Protein AF-A0A543KND8-F1 (afdb_monomer_lite)

pLDDT: mean 88.75, std 13.89, range [44.72, 98.56]

Foldseek 3Di:
DDDDPDDPPPPPPDDDDPWDKDKAFDPPVRWDWDDDPRFIWIFTIKIWIQDPVRDIDIWTFTATPVDDDDDGDTDHDDPDPVVVVSNVVRVVVVVVCVVPDPDDD

Secondary structure (DSSP, 8-state):
-PPPP--------------EEEEEEPPGGG-EEEEETTEEEEEEEEEEEE-TTS-EEEEEEEEETT-S-----EEEPP--HHHHHHHHHHHHHHHHHHHT-----

Sequence (105 aa):
MDAVPDEPTGEAAEVVVSALAINVTVPEHLRWTDERRGVEFELSSLNVRLLPDGGLAAKAYGRPTAGGRGAYTSFRVPDRPELRALVEEGARRAGQLWSEHRGLP

Radius of gyration: 20.81 Å; chains: 1; bounding box: 66×31×54 Å

Structure (mmCIF, N/CA/C/O backbone):
data_AF-A0A543KND8-F1
#
_entry.id   AF-A0A543KND8-F1
#
loop_
_atom_site.group_PDB
_atom_site.id
_atom_site.type_symbol
_atom_site.label_atom_id
_atom_site.label_alt_id
_atom_site.label_comp_id
_atom_site.label_asym_id
_atom_site.label_entity_id
_atom_site.label_seq_id
_atom_site.pdbx_PDB_ins_code
_atom_site.Cartn_x
_atom_site.Cartn_y
_atom_site.Cartn_z
_atom_site.occupancy
_atom_site.B_iso_or_equiv
_atom_site.auth_seq_id
_atom_site.auth_comp_id
_atom_site.auth_asym_id
_atom_site.auth_atom_id
_atom_site.pdbx_PDB_model_num
ATOM 1 N N . MET A 1 1 ? 53.563 13.649 -31.194 1.00 44.72 1 MET A N 1
ATOM 2 C CA . MET A 1 1 ? 52.701 12.457 -31.330 1.00 44.72 1 MET A CA 1
ATOM 3 C C . MET A 1 1 ? 52.324 12.091 -29.913 1.00 44.72 1 MET A C 1
ATOM 5 O O . MET A 1 1 ? 52.968 11.243 -29.312 1.00 44.72 1 MET A O 1
ATOM 9 N N . ASP A 1 2 ? 51.397 12.857 -29.345 1.00 45.03 2 ASP A N 1
ATOM 10 C CA . ASP A 1 2 ? 50.986 12.694 -27.956 1.00 45.03 2 ASP A CA 1
ATOM 11 C C . ASP A 1 2 ? 49.872 11.658 -27.911 1.00 45.03 2 ASP A C 1
ATOM 13 O O . ASP A 1 2 ? 48.866 11.777 -28.614 1.00 45.03 2 ASP A O 1
ATOM 17 N N . ALA A 1 3 ? 50.115 10.593 -27.152 1.00 53.31 3 ALA A N 1
ATOM 18 C CA . ALA A 1 3 ? 49.139 9.552 -26.905 1.00 53.31 3 ALA A CA 1
ATOM 19 C C . ALA A 1 3 ? 47.956 10.166 -26.148 1.00 53.31 3 ALA A C 1
ATOM 21 O O . ALA A 1 3 ? 48.116 10.698 -25.049 1.00 53.31 3 ALA A O 1
ATOM 22 N N . VAL A 1 4 ? 46.777 10.104 -26.764 1.00 61.44 4 VAL A N 1
ATOM 23 C CA . VAL A 1 4 ? 45.502 10.363 -26.093 1.00 61.44 4 VAL A CA 1
ATOM 24 C C . VAL A 1 4 ? 45.383 9.339 -24.958 1.00 61.44 4 VAL A C 1
ATOM 26 O O . VAL A 1 4 ? 45.598 8.153 -25.222 1.00 61.44 4 VAL A O 1
ATOM 29 N N . PRO A 1 5 ? 45.114 9.750 -23.706 1.00 56.72 5 PRO A N 1
ATOM 30 C CA . PRO A 1 5 ? 44.903 8.789 -22.640 1.00 56.72 5 PRO A CA 1
ATOM 31 C C . PRO A 1 5 ? 43.631 8.000 -22.949 1.00 56.72 5 PRO A C 1
ATOM 33 O O . PRO A 1 5 ? 42.605 8.576 -23.305 1.00 56.72 5 PRO A O 1
ATOM 36 N N . ASP A 1 6 ? 43.750 6.683 -22.836 1.00 59.28 6 ASP A N 1
ATOM 37 C CA . ASP A 1 6 ? 42.658 5.724 -22.932 1.00 59.28 6 ASP A CA 1
ATOM 38 C C . ASP A 1 6 ? 41.573 6.141 -21.926 1.00 59.28 6 ASP A C 1
ATOM 40 O O . ASP A 1 6 ? 41.816 6.180 -20.714 1.00 59.28 6 ASP A O 1
ATOM 44 N N . GLU A 1 7 ? 40.415 6.575 -22.427 1.00 62.19 7 GLU A N 1
ATOM 45 C CA . GLU A 1 7 ? 39.293 6.934 -21.565 1.00 62.19 7 GLU A CA 1
ATOM 46 C C . GLU A 1 7 ? 38.870 5.689 -20.779 1.00 62.19 7 GLU A C 1
ATOM 48 O O . GLU A 1 7 ? 38.873 4.585 -21.335 1.00 62.19 7 GLU A O 1
ATOM 53 N N . PRO A 1 8 ? 38.506 5.815 -19.490 1.00 55.97 8 PRO A N 1
ATOM 54 C CA . PRO A 1 8 ? 38.068 4.666 -18.724 1.00 55.97 8 PRO A CA 1
ATOM 55 C C . PRO A 1 8 ? 36.794 4.121 -19.371 1.00 55.97 8 PRO A C 1
ATOM 57 O O . PRO A 1 8 ? 35.705 4.666 -19.191 1.00 55.97 8 PRO A O 1
ATOM 60 N N . THR A 1 9 ? 36.932 3.026 -20.120 1.00 59.12 9 THR A N 1
ATOM 61 C CA . THR A 1 9 ? 35.811 2.192 -20.552 1.00 59.12 9 THR A CA 1
ATOM 62 C C . THR A 1 9 ? 35.302 1.512 -19.289 1.00 59.12 9 THR A C 1
ATOM 64 O O . THR A 1 9 ? 35.690 0.396 -18.954 1.00 59.12 9 THR A O 1
ATOM 67 N N . GLY A 1 10 ? 34.520 2.255 -18.507 1.00 57.53 10 GLY A N 1
ATOM 68 C CA . GLY A 1 10 ? 33.834 1.741 -17.340 1.00 57.53 10 GLY A CA 1
ATOM 69 C C . GLY A 1 10 ? 32.861 0.683 -17.821 1.00 57.53 10 GLY A C 1
ATOM 70 O O . GLY A 1 10 ? 31.799 1.013 -18.344 1.00 57.53 10 GLY A O 1
ATOM 71 N N . GLU A 1 11 ? 33.249 -0.580 -17.692 1.00 61.75 11 GLU A N 1
ATOM 72 C CA . GLU A 1 11 ? 32.345 -1.710 -17.830 1.00 61.75 11 GLU A CA 1
ATOM 73 C C . GLU A 1 11 ? 31.146 -1.423 -16.921 1.00 61.75 11 GLU A C 1
ATOM 75 O O . GLU A 1 11 ? 31.296 -1.269 -15.705 1.00 61.75 11 GLU A O 1
ATOM 80 N N . ALA A 1 12 ? 29.980 -1.190 -17.530 1.00 65.56 12 ALA A N 1
ATOM 81 C CA . ALA A 1 12 ? 28.788 -0.801 -16.799 1.00 65.56 12 ALA A CA 1
ATOM 82 C C . ALA A 1 12 ? 28.473 -1.920 -15.808 1.00 65.56 12 ALA A C 1
ATOM 84 O O . ALA A 1 12 ? 28.099 -3.019 -16.216 1.00 65.56 12 ALA A O 1
ATOM 85 N N . ALA A 1 13 ? 28.688 -1.646 -14.519 1.00 79.38 13 ALA A N 1
ATOM 86 C CA . ALA A 1 13 ? 28.435 -2.610 -13.464 1.00 79.38 13 ALA A CA 1
ATOM 87 C C . ALA A 1 13 ? 27.022 -3.178 -13.629 1.00 79.38 13 ALA A C 1
ATOM 89 O O . ALA A 1 13 ? 26.065 -2.424 -13.834 1.00 79.38 13 ALA A O 1
ATOM 90 N N . GLU A 1 14 ? 26.904 -4.504 -13.561 1.00 85.88 14 GLU A N 1
ATOM 91 C CA . GLU A 1 14 ? 25.618 -5.180 -13.671 1.00 85.88 14 GLU A CA 1
ATOM 92 C C . GLU A 1 14 ? 24.639 -4.599 -12.642 1.00 85.88 14 GLU A C 1
ATOM 94 O O . GLU A 1 14 ? 24.895 -4.585 -11.433 1.00 85.8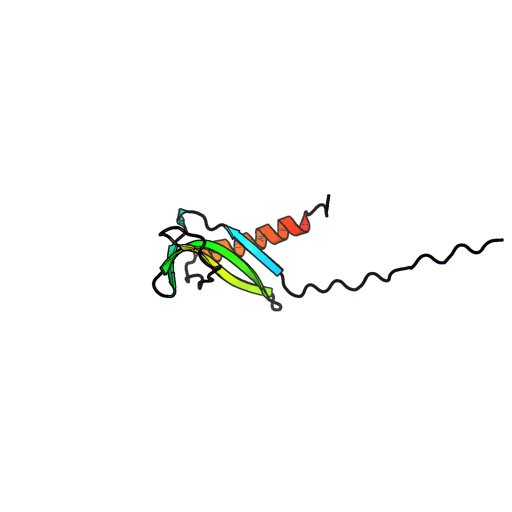8 14 GLU A O 1
ATOM 99 N N . VAL A 1 15 ? 23.507 -4.089 -13.126 1.00 85.75 15 VAL A N 1
ATOM 100 C CA . VAL A 1 15 ? 22.476 -3.517 -12.262 1.00 85.75 15 VAL A CA 1
ATOM 101 C C . VAL A 1 15 ? 21.628 -4.652 -11.698 1.00 85.75 15 VAL A C 1
ATOM 103 O O . VAL A 1 15 ? 20.754 -5.191 -12.374 1.00 85.75 15 VAL A O 1
ATOM 106 N N . VAL A 1 16 ? 21.860 -4.985 -10.430 1.00 85.06 16 VAL A N 1
ATOM 107 C CA . VAL A 1 16 ? 21.078 -5.993 -9.704 1.00 85.06 16 VAL A CA 1
ATOM 108 C C . VAL A 1 16 ? 19.942 -5.326 -8.930 1.00 85.06 16 VAL A C 1
ATOM 110 O O . VAL A 1 16 ? 20.171 -4.551 -7.999 1.00 85.06 16 VAL A O 1
ATOM 113 N N . VAL A 1 17 ? 18.697 -5.663 -9.271 1.00 84.31 17 VAL A N 1
ATOM 114 C CA . VAL A 1 17 ? 17.515 -5.196 -8.532 1.00 84.31 17 VAL A CA 1
ATOM 115 C C . VAL A 1 17 ? 17.220 -6.152 -7.377 1.00 84.31 17 VAL A C 1
ATOM 117 O O . VAL A 1 17 ? 16.691 -7.241 -7.573 1.00 84.31 17 VAL A O 1
ATOM 120 N N . SER A 1 18 ? 17.563 -5.745 -6.153 1.00 81.19 18 SER A N 1
ATOM 121 C CA . SER A 1 18 ? 17.420 -6.582 -4.951 1.00 81.19 18 SER A CA 1
ATOM 122 C C . SER A 1 18 ? 16.013 -6.581 -4.345 1.00 81.19 18 SER A C 1
ATOM 124 O O . SER A 1 18 ? 15.622 -7.542 -3.685 1.00 81.19 18 SER A O 1
ATOM 126 N N . ALA A 1 19 ? 15.247 -5.508 -4.550 1.00 81.69 19 ALA A N 1
ATOM 127 C CA . ALA A 1 19 ? 13.851 -5.402 -4.143 1.00 81.69 19 ALA A CA 1
ATOM 128 C C . ALA A 1 19 ? 13.149 -4.297 -4.940 1.00 81.69 19 ALA A C 1
ATOM 130 O O . ALA A 1 19 ? 13.731 -3.238 -5.175 1.00 81.69 19 ALA A O 1
ATOM 131 N N . LEU A 1 20 ? 11.873 -4.503 -5.277 1.00 92.31 20 LEU A N 1
ATOM 132 C CA . LEU A 1 20 ? 10.999 -3.430 -5.750 1.00 92.31 20 LEU A CA 1
ATOM 133 C C . LEU A 1 20 ? 9.900 -3.171 -4.730 1.00 92.31 20 LEU A C 1
ATOM 135 O O . LEU A 1 20 ? 9.251 -4.099 -4.242 1.00 92.31 20 LEU A O 1
ATOM 139 N N . ALA A 1 21 ? 9.678 -1.895 -4.432 1.00 96.12 21 ALA A N 1
ATOM 140 C CA . ALA A 1 21 ? 8.599 -1.460 -3.570 1.00 96.12 21 ALA A CA 1
ATOM 141 C C . ALA A 1 21 ? 7.958 -0.183 -4.107 1.00 96.12 21 ALA A C 1
ATOM 143 O O . ALA A 1 21 ? 8.647 0.715 -4.589 1.00 96.12 21 ALA A O 1
ATOM 144 N N . ILE A 1 22 ? 6.643 -0.090 -3.961 1.00 97.25 22 ILE A N 1
ATOM 145 C CA . ILE A 1 22 ? 5.854 1.094 -4.292 1.00 97.25 22 ILE A CA 1
ATOM 146 C C . ILE A 1 22 ? 5.005 1.505 -3.099 1.00 97.25 22 ILE A C 1
ATOM 148 O O . ILE A 1 22 ? 4.641 0.679 -2.261 1.00 97.25 22 ILE A O 1
ATOM 152 N N . ASN A 1 23 ? 4.662 2.788 -3.044 1.00 97.50 23 ASN A N 1
ATOM 153 C CA . ASN A 1 23 ? 3.670 3.293 -2.108 1.00 97.50 23 ASN A CA 1
ATOM 154 C C . ASN A 1 23 ? 2.371 3.572 -2.860 1.00 97.50 23 ASN A C 1
ATOM 156 O O . ASN A 1 23 ? 2.365 4.304 -3.847 1.00 97.50 23 ASN A O 1
ATOM 160 N N . VAL A 1 24 ? 1.280 2.992 -2.373 1.00 98.19 24 VAL A N 1
ATOM 161 C CA . VAL A 1 24 ? -0.067 3.149 -2.917 1.00 98.19 24 VAL A CA 1
ATOM 162 C C . VAL A 1 24 ? -0.908 3.893 -1.891 1.00 98.19 24 VAL A C 1
ATOM 164 O O . VAL A 1 24 ? -0.972 3.503 -0.725 1.00 98.19 24 VAL A O 1
ATOM 167 N N . THR A 1 25 ? -1.553 4.977 -2.304 1.00 97.94 25 THR A N 1
ATOM 168 C CA . THR A 1 25 ? -2.511 5.689 -1.453 1.00 97.94 25 THR A CA 1
ATOM 169 C C . THR A 1 25 ? -3.798 4.878 -1.336 1.00 97.94 25 THR A C 1
ATOM 171 O O . THR A 1 25 ? -4.339 4.427 -2.342 1.00 97.94 25 THR A O 1
ATOM 174 N N . VAL A 1 26 ? -4.308 4.719 -0.113 1.00 97.75 26 VAL A N 1
ATOM 175 C CA . VAL A 1 26 ? -5.601 4.072 0.134 1.00 97.75 26 VAL A CA 1
ATOM 176 C C . VAL A 1 26 ? -6.720 5.103 -0.072 1.00 97.75 26 VAL A C 1
ATOM 178 O O . VAL A 1 26 ? -6.726 6.134 0.621 1.00 97.75 26 VAL A O 1
ATOM 181 N N . PRO A 1 27 ? -7.664 4.859 -1.004 1.00 97.88 27 PRO A N 1
ATOM 182 C CA . PRO A 1 27 ? -8.848 5.697 -1.175 1.00 97.88 27 PRO A CA 1
ATOM 183 C C . PRO A 1 27 ? -9.621 5.838 0.135 1.00 97.88 27 PRO A C 1
ATOM 185 O O . PRO A 1 27 ? -9.703 4.884 0.901 1.00 97.88 27 PRO A O 1
ATOM 188 N N . GLU A 1 28 ? -10.208 7.009 0.383 1.00 97.25 28 GLU A N 1
ATOM 189 C CA . GLU A 1 28 ? -10.859 7.343 1.660 1.00 97.25 28 GLU A CA 1
ATOM 190 C C . GLU A 1 28 ? -11.875 6.289 2.125 1.00 97.25 28 GLU A C 1
ATOM 192 O O . GLU A 1 28 ? -11.791 5.816 3.252 1.00 97.25 28 GLU A O 1
ATOM 197 N N . HIS A 1 29 ? -12.746 5.824 1.225 1.00 97.69 29 HIS A N 1
ATOM 198 C CA . HIS A 1 29 ? -13.766 4.809 1.519 1.00 97.69 29 HIS A CA 1
ATOM 199 C C . HIS A 1 29 ? -13.212 3.402 1.821 1.00 97.69 29 HIS A C 1
ATOM 201 O O . HIS A 1 29 ? -13.965 2.536 2.258 1.00 97.69 29 HIS A O 1
ATOM 207 N N . LEU A 1 30 ? -11.919 3.155 1.577 1.00 98.25 30 LEU A N 1
ATOM 208 C CA . LEU A 1 30 ? -11.238 1.893 1.895 1.00 98.25 30 LEU A CA 1
ATOM 209 C C . LEU A 1 30 ? -10.315 2.003 3.110 1.00 98.25 30 LEU A C 1
ATOM 211 O O . LEU A 1 30 ? -9.731 0.994 3.514 1.00 98.25 30 LEU A O 1
ATOM 215 N N . ARG A 1 31 ? -10.149 3.199 3.686 1.00 97.62 31 ARG A N 1
ATOM 216 C CA . ARG A 1 31 ? -9.343 3.386 4.895 1.00 97.62 31 ARG A CA 1
ATOM 217 C C . ARG A 1 31 ? -9.993 2.680 6.077 1.00 97.62 31 ARG A C 1
ATOM 219 O O . ARG A 1 31 ? -11.192 2.410 6.104 1.00 97.62 31 ARG A O 1
ATOM 226 N N . TRP A 1 32 ? -9.176 2.347 7.062 1.00 98.00 32 TRP A N 1
ATOM 227 C CA . TRP A 1 32 ? -9.634 1.740 8.304 1.00 98.00 32 TRP A CA 1
ATOM 228 C C . TRP A 1 32 ? -8.775 2.227 9.460 1.00 98.00 32 TRP A C 1
ATOM 230 O O . TRP A 1 32 ? -7.695 2.782 9.237 1.00 98.00 32 TRP A O 1
ATOM 240 N N . THR A 1 33 ? -9.250 2.005 10.682 1.00 96.75 33 THR A N 1
ATOM 241 C CA . THR A 1 33 ? -8.452 2.211 11.885 1.00 96.75 33 THR A CA 1
ATOM 242 C C . THR A 1 33 ? -7.938 0.890 12.441 1.00 96.75 33 THR A C 1
ATOM 244 O O . THR A 1 33 ? -8.567 -0.159 12.290 1.00 96.75 33 THR A O 1
ATOM 247 N N . ASP A 1 34 ? -6.756 0.931 13.044 1.00 95.94 34 ASP A N 1
ATOM 248 C CA . ASP A 1 34 ? -6.167 -0.178 13.794 1.00 95.94 34 ASP A CA 1
ATOM 249 C C . ASP A 1 34 ? -5.377 0.395 14.978 1.00 95.94 34 ASP A C 1
ATOM 251 O O . ASP A 1 34 ? -5.028 1.581 14.997 1.00 95.94 34 ASP A O 1
ATOM 255 N N . GLU A 1 35 ? -5.089 -0.437 15.971 1.00 94.62 35 GLU A N 1
ATOM 256 C CA . GLU A 1 35 ? -4.439 -0.019 17.205 1.00 94.62 35 GLU A CA 1
ATOM 257 C C . GLU A 1 35 ? -3.045 -0.635 17.346 1.00 94.62 35 GLU A C 1
ATOM 259 O O . GLU A 1 35 ? -2.798 -1.817 17.085 1.00 94.62 35 GLU A O 1
ATOM 264 N N . ARG A 1 36 ? -2.090 0.169 17.817 1.00 91.62 36 ARG A N 1
ATOM 265 C CA . ARG A 1 36 ? -0.775 -0.321 18.220 1.00 91.62 36 ARG A CA 1
ATOM 266 C C . ARG A 1 36 ? -0.336 0.352 19.506 1.00 91.62 36 ARG A C 1
ATOM 268 O O . ARG A 1 36 ? -0.160 1.563 19.542 1.00 91.62 36 ARG A O 1
ATOM 275 N N . ARG A 1 37 ? -0.065 -0.459 20.538 1.00 90.56 37 ARG A N 1
ATOM 276 C CA . ARG A 1 37 ? 0.416 0.016 21.849 1.00 90.56 37 ARG A CA 1
ATOM 277 C C . ARG A 1 37 ? -0.508 1.095 22.453 1.00 90.56 37 ARG A C 1
ATOM 279 O O . ARG A 1 37 ? -0.004 2.084 22.975 1.00 90.56 37 ARG A O 1
ATOM 286 N N . GLY A 1 38 ? -1.831 0.920 22.359 1.00 91.88 38 GLY A N 1
ATOM 287 C CA . GLY A 1 38 ? -2.810 1.862 22.916 1.00 91.88 38 GLY A CA 1
ATOM 288 C C . GLY A 1 38 ? -3.027 3.138 22.099 1.00 91.88 38 GLY A C 1
ATOM 289 O O . GLY A 1 38 ? -3.647 4.072 22.596 1.00 91.88 38 GLY A O 1
ATOM 290 N N . VAL A 1 39 ? -2.496 3.217 20.876 1.00 92.38 39 VAL A N 1
ATOM 291 C CA . VAL A 1 39 ? -2.696 4.355 19.970 1.00 92.38 39 VAL A CA 1
ATOM 292 C C . VAL A 1 39 ? -3.462 3.876 18.745 1.00 92.38 39 VAL A C 1
ATOM 294 O O . VAL A 1 39 ? -3.040 2.917 18.097 1.00 92.38 39 VAL A O 1
ATOM 297 N N . GLU A 1 40 ? -4.566 4.550 18.429 1.00 94.94 40 GLU A N 1
ATOM 298 C CA . GLU A 1 40 ? -5.347 4.325 17.213 1.00 94.94 40 GLU A CA 1
ATOM 299 C C . GLU A 1 40 ? -4.728 5.082 16.031 1.00 94.94 40 GLU A C 1
ATOM 301 O O . GLU A 1 40 ? -4.312 6.238 16.151 1.00 94.94 40 GLU A O 1
ATOM 306 N N . PHE A 1 41 ? -4.672 4.426 14.875 1.00 95.19 41 PHE A N 1
ATOM 307 C CA . PHE A 1 41 ? -4.144 4.978 13.635 1.00 95.19 41 PHE A CA 1
ATOM 308 C C . PHE A 1 41 ? -5.175 4.850 12.521 1.00 95.19 41 PHE A C 1
ATOM 310 O O . PHE A 1 41 ? -5.772 3.792 12.387 1.00 95.19 41 PHE A O 1
ATOM 317 N N . GLU A 1 42 ? -5.314 5.868 11.669 1.00 95.06 42 GLU A N 1
ATOM 318 C CA . GLU A 1 42 ? -6.011 5.744 10.382 1.00 95.06 42 GLU A CA 1
ATOM 319 C C . GLU A 1 42 ? -5.015 5.326 9.293 1.00 95.06 42 GLU A C 1
ATOM 321 O O . GLU A 1 42 ? -4.074 6.063 8.968 1.00 95.06 42 GLU A O 1
ATOM 326 N N . LEU A 1 43 ? -5.228 4.146 8.710 1.00 96.38 43 LEU A N 1
ATOM 327 C CA . LEU A 1 43 ? -4.392 3.560 7.670 1.00 96.38 43 LEU A CA 1
ATOM 328 C C . LEU A 1 43 ? -4.778 4.147 6.313 1.00 96.38 43 LEU A C 1
ATOM 330 O O . LEU A 1 43 ? -5.892 3.969 5.828 1.00 96.38 43 LEU A O 1
ATOM 334 N N . SER A 1 44 ? -3.830 4.839 5.689 1.00 96.06 44 SER A N 1
ATOM 335 C CA . SER A 1 44 ? -4.063 5.663 4.492 1.00 96.06 44 SER A CA 1
ATOM 336 C C . SER A 1 44 ? -3.083 5.381 3.354 1.00 96.06 44 SER A C 1
ATOM 338 O O . SER A 1 44 ? -3.220 5.935 2.262 1.00 96.06 44 SER A O 1
ATOM 340 N N . SER A 1 45 ? -2.101 4.507 3.569 1.00 96.94 45 SER A N 1
ATOM 341 C CA . SER A 1 45 ? -1.154 4.094 2.532 1.00 96.94 45 SER A CA 1
ATOM 342 C C . SER A 1 45 ? -0.753 2.632 2.684 1.00 96.94 45 SER A C 1
ATOM 344 O O . SER A 1 45 ? -0.743 2.090 3.790 1.00 96.94 45 SER A O 1
ATOM 346 N N . LEU A 1 46 ? -0.407 2.003 1.565 1.00 98.00 46 LEU A N 1
ATOM 347 C CA . LEU A 1 46 ? 0.153 0.662 1.488 1.00 98.00 46 LEU A CA 1
ATOM 348 C C . LEU A 1 46 ? 1.566 0.749 0.915 1.00 98.00 46 LEU A C 1
ATOM 350 O O . LEU A 1 46 ? 1.772 1.381 -0.117 1.00 98.00 46 LEU A O 1
ATOM 354 N N . ASN A 1 47 ? 2.523 0.072 1.538 1.00 97.69 47 ASN A N 1
ATOM 355 C CA . ASN A 1 47 ? 3.767 -0.296 0.874 1.00 97.69 47 ASN A CA 1
ATOM 356 C C . ASN A 1 47 ? 3.564 -1.673 0.246 1.00 97.69 47 ASN A C 1
ATOM 358 O O . ASN A 1 47 ? 3.279 -2.628 0.972 1.00 97.69 47 ASN A O 1
ATOM 362 N N . VAL A 1 48 ? 3.696 -1.765 -1.073 1.00 98.19 48 VAL A N 1
ATOM 363 C CA . VAL A 1 48 ? 3.574 -3.010 -1.840 1.00 98.19 48 VAL A CA 1
ATOM 364 C C . VAL A 1 48 ? 4.952 -3.391 -2.351 1.00 98.19 48 VAL A C 1
ATOM 366 O O . VAL A 1 48 ? 5.649 -2.552 -2.914 1.00 98.19 48 VAL A O 1
ATOM 369 N N . ARG A 1 49 ? 5.349 -4.645 -2.147 1.00 97.31 49 ARG A N 1
ATOM 370 C CA . ARG A 1 49 ? 6.650 -5.189 -2.537 1.00 97.31 49 ARG A CA 1
ATOM 371 C C . ARG A 1 49 ? 6.473 -6.323 -3.526 1.00 97.31 49 ARG A C 1
ATOM 373 O O . ARG A 1 49 ? 5.655 -7.204 -3.272 1.00 97.31 49 ARG A O 1
ATOM 380 N N . LEU A 1 50 ? 7.276 -6.312 -4.587 1.00 95.81 50 LEU A N 1
ATOM 381 C CA . LEU A 1 50 ? 7.468 -7.478 -5.442 1.00 95.81 50 LEU A CA 1
ATOM 382 C C . LEU A 1 50 ? 8.536 -8.370 -4.809 1.00 95.81 50 LEU A C 1
ATOM 384 O O . LEU A 1 50 ? 9.638 -7.908 -4.501 1.00 95.81 50 LEU A O 1
ATOM 388 N N . LEU A 1 51 ? 8.180 -9.625 -4.572 1.00 92.94 51 LEU A N 1
ATOM 389 C CA . LEU A 1 51 ? 9.062 -10.641 -4.017 1.00 92.94 51 LEU A CA 1
ATOM 390 C C . LEU A 1 51 ? 9.843 -11.355 -5.138 1.00 92.94 51 LEU A C 1
ATOM 392 O O . LEU A 1 51 ? 9.419 -11.320 -6.294 1.00 92.94 51 LEU A O 1
ATOM 396 N N . PRO A 1 52 ? 10.964 -12.032 -4.818 1.00 89.81 52 PRO A N 1
ATOM 397 C CA . PRO A 1 52 ? 11.775 -12.734 -5.817 1.00 89.81 52 PRO A CA 1
ATOM 398 C C . PRO A 1 52 ? 11.043 -13.844 -6.586 1.00 89.81 52 PRO A C 1
ATOM 400 O O . PRO A 1 52 ? 11.435 -14.176 -7.698 1.00 89.81 52 PRO A O 1
ATOM 403 N N . ASP A 1 53 ? 9.984 -14.415 -6.010 1.00 89.75 53 ASP A N 1
ATOM 404 C CA . ASP A 1 53 ? 9.139 -15.443 -6.632 1.00 89.75 53 ASP A CA 1
ATOM 405 C C . ASP A 1 53 ? 8.028 -14.862 -7.530 1.00 89.75 53 ASP A C 1
ATOM 407 O O . ASP A 1 53 ? 7.208 -15.604 -8.068 1.00 89.75 53 ASP A O 1
ATOM 411 N N . GLY A 1 54 ? 7.984 -13.536 -7.692 1.00 90.44 54 GLY A N 1
ATOM 412 C CA . GLY A 1 54 ? 6.951 -12.828 -8.446 1.00 90.44 54 GLY A CA 1
ATOM 413 C C . GLY A 1 54 ? 5.676 -12.537 -7.648 1.00 90.44 54 GLY A C 1
ATOM 414 O O . GLY A 1 54 ? 4.766 -11.893 -8.173 1.00 90.44 54 GLY A O 1
ATOM 415 N N . GLY A 1 55 ? 5.592 -12.967 -6.387 1.00 95.00 55 GLY A N 1
ATOM 416 C CA . GLY A 1 55 ? 4.478 -12.659 -5.496 1.00 95.00 55 GLY A CA 1
ATOM 417 C C . GLY A 1 55 ? 4.494 -11.214 -4.990 1.00 95.00 55 GLY A C 1
ATOM 418 O O . GLY A 1 55 ? 5.512 -10.521 -5.029 1.00 95.00 55 GLY A O 1
ATOM 419 N N . LEU A 1 56 ? 3.357 -10.755 -4.459 1.00 96.88 56 LEU A N 1
ATOM 420 C CA . LEU A 1 56 ? 3.236 -9.440 -3.825 1.00 96.88 56 LEU A CA 1
ATOM 421 C C . LEU A 1 56 ? 3.074 -9.568 -2.309 1.00 96.88 56 LEU A C 1
ATOM 423 O O . LEU A 1 56 ? 2.278 -10.365 -1.815 1.00 96.88 56 LEU A O 1
ATOM 427 N N . ALA A 1 57 ? 3.778 -8.717 -1.565 1.00 96.88 57 ALA A N 1
ATOM 428 C CA . ALA A 1 57 ? 3.572 -8.520 -0.134 1.00 96.88 57 ALA A CA 1
ATOM 429 C C . ALA A 1 57 ? 3.183 -7.069 0.153 1.00 96.88 57 ALA A C 1
ATOM 431 O O . ALA A 1 57 ? 3.729 -6.149 -0.451 1.00 96.88 57 ALA A O 1
ATOM 432 N N . ALA A 1 58 ? 2.279 -6.850 1.111 1.00 97.94 58 ALA A N 1
ATOM 433 C CA . ALA A 1 58 ? 1.824 -5.508 1.459 1.00 97.94 58 ALA A CA 1
ATOM 434 C C . ALA A 1 58 ? 1.825 -5.243 2.970 1.00 97.94 58 ALA A C 1
ATOM 436 O O . ALA A 1 58 ? 1.538 -6.121 3.792 1.00 97.94 58 ALA A O 1
ATOM 437 N N . LYS A 1 59 ? 2.130 -3.997 3.337 1.00 97.94 59 LYS A N 1
ATOM 438 C CA . LYS A 1 59 ? 1.990 -3.452 4.693 1.00 97.94 59 LYS A CA 1
ATOM 439 C C . LYS A 1 59 ? 1.238 -2.137 4.639 1.00 97.94 59 LYS A C 1
ATOM 441 O O . LYS A 1 59 ? 1.488 -1.328 3.752 1.00 97.94 59 LYS A O 1
ATOM 446 N N . ALA A 1 60 ? 0.350 -1.925 5.600 1.00 97.56 60 ALA A N 1
ATOM 447 C CA . ALA A 1 60 ? -0.391 -0.681 5.723 1.00 97.56 60 ALA A CA 1
ATOM 448 C C . ALA A 1 60 ? 0.320 0.285 6.666 1.00 97.56 60 ALA A C 1
ATOM 450 O O . ALA A 1 60 ? 0.964 -0.140 7.624 1.00 97.56 60 ALA A O 1
ATOM 451 N N . TYR A 1 61 ? 0.172 1.577 6.411 1.00 95.00 61 TYR A N 1
ATOM 452 C CA . TYR A 1 61 ? 0.717 2.643 7.236 1.00 95.00 61 TYR A CA 1
ATOM 453 C C . TYR A 1 61 ? -0.337 3.713 7.449 1.00 95.00 61 TYR A C 1
ATOM 455 O O . TYR A 1 61 ? -1.101 4.058 6.539 1.00 95.00 61 TYR A O 1
ATOM 463 N N . GLY A 1 62 ? -0.346 4.246 8.662 1.00 91.31 62 GLY A N 1
ATOM 464 C CA . GLY A 1 62 ? -1.311 5.241 9.083 1.00 91.31 62 GLY A CA 1
ATOM 465 C C . GLY A 1 62 ? -0.722 6.312 9.972 1.00 91.31 62 GLY A C 1
ATOM 466 O O . GLY A 1 62 ? 0.446 6.263 10.365 1.00 91.31 62 GLY A O 1
ATOM 467 N N . ARG A 1 63 ? -1.558 7.296 10.283 1.00 90.12 63 ARG A N 1
ATOM 468 C CA . ARG A 1 63 ? -1.248 8.379 11.220 1.00 90.12 63 ARG A CA 1
ATOM 469 C C . ARG A 1 63 ? -2.129 8.242 12.460 1.00 90.12 63 ARG A C 1
ATOM 471 O O . ARG A 1 63 ? -3.262 7.792 12.307 1.00 90.12 63 ARG A O 1
ATOM 478 N N . PRO A 1 64 ? -1.644 8.631 13.652 1.00 92.06 64 PRO A N 1
ATOM 479 C CA . PRO A 1 64 ? -2.474 8.634 14.850 1.00 92.06 64 PRO A CA 1
ATOM 480 C C . PRO A 1 64 ? -3.738 9.471 14.640 1.00 92.06 64 PRO A C 1
ATOM 482 O O . PRO A 1 64 ? -3.642 10.606 14.163 1.00 92.06 64 PRO A O 1
ATOM 485 N N . THR A 1 65 ? -4.902 8.941 15.011 1.00 91.88 65 THR A N 1
ATOM 486 C CA . THR A 1 65 ? -6.187 9.650 14.861 1.00 91.88 65 THR A CA 1
ATOM 487 C C . THR A 1 65 ? -6.282 10.859 15.791 1.00 91.88 65 THR A C 1
ATOM 489 O O . THR A 1 65 ? -6.813 11.896 15.405 1.00 91.88 65 THR A O 1
ATOM 492 N N . ALA A 1 66 ? -5.648 10.790 16.966 1.00 88.88 66 ALA A N 1
ATOM 493 C CA . ALA A 1 66 ? -5.521 11.907 17.907 1.00 88.88 66 ALA A CA 1
ATOM 494 C C . ALA A 1 66 ? -4.559 13.025 17.439 1.00 88.88 66 ALA A C 1
ATOM 496 O O . ALA A 1 66 ? -4.324 13.994 18.163 1.00 88.88 66 ALA A O 1
ATOM 497 N N . GLY A 1 67 ? -3.980 12.903 16.240 1.00 79.88 67 GLY A N 1
ATOM 498 C CA . GLY A 1 67 ? -2.959 13.812 15.735 1.00 79.88 67 GLY A CA 1
ATOM 499 C C . GLY A 1 67 ? -1.562 13.532 16.300 1.00 79.88 67 GLY A C 1
ATOM 500 O O . GLY A 1 67 ? -1.352 12.695 17.174 1.00 79.88 67 GLY A O 1
ATOM 501 N N . GLY A 1 68 ? -0.567 14.230 15.748 1.00 72.88 68 GLY A N 1
ATOM 502 C CA . GLY A 1 68 ? 0.845 14.090 16.117 1.00 72.88 68 GLY A CA 1
ATOM 503 C C . GLY A 1 68 ? 1.719 13.463 15.026 1.00 72.88 68 GLY A C 1
ATOM 504 O O . GLY A 1 68 ? 1.245 12.889 14.044 1.00 72.88 68 GLY A O 1
ATOM 505 N N . ARG A 1 69 ? 3.041 13.588 15.191 1.00 64.31 69 ARG A N 1
ATOM 506 C CA . ARG A 1 69 ? 4.036 12.925 14.332 1.00 64.31 69 ARG A CA 1
ATOM 507 C C . ARG A 1 69 ? 4.221 11.490 14.825 1.00 64.31 69 ARG A C 1
ATOM 509 O O . ARG A 1 69 ? 5.187 11.190 15.518 1.00 64.31 69 ARG A O 1
ATOM 516 N N . GLY A 1 70 ? 3.250 10.626 14.540 1.00 62.38 70 GLY A N 1
ATOM 517 C CA . GLY A 1 70 ? 3.367 9.204 14.857 1.00 62.38 70 GLY A CA 1
ATOM 518 C C . GLY A 1 70 ? 4.591 8.593 14.176 1.00 62.38 70 GLY A C 1
ATOM 519 O O . GLY A 1 70 ? 4.887 8.912 13.023 1.00 62.38 70 GLY A O 1
ATOM 520 N N . ALA A 1 71 ? 5.300 7.715 14.886 1.00 61.00 71 ALA A N 1
ATOM 521 C CA . ALA A 1 71 ? 6.344 6.899 14.279 1.00 61.00 71 ALA A CA 1
ATOM 522 C C . ALA A 1 71 ? 5.759 6.097 13.106 1.00 61.00 71 ALA A C 1
ATOM 524 O O . ALA A 1 71 ? 4.602 5.673 13.165 1.00 61.00 71 ALA A O 1
ATOM 525 N N . TYR A 1 72 ? 6.565 5.876 12.064 1.00 67.88 72 TYR A N 1
ATOM 526 C CA . TYR A 1 72 ? 6.191 5.077 10.898 1.00 67.88 72 TYR A CA 1
ATOM 527 C C . TYR A 1 72 ? 5.853 3.646 11.342 1.00 67.88 72 TYR A C 1
ATOM 529 O O . TYR A 1 72 ? 6.731 2.801 11.514 1.00 67.88 72 TYR A O 1
ATOM 537 N N . THR A 1 73 ? 4.571 3.399 11.607 1.00 87.75 73 THR A N 1
ATOM 538 C CA . THR A 1 73 ? 4.081 2.148 12.185 1.00 87.75 73 THR A CA 1
ATOM 539 C C . THR A 1 73 ? 3.391 1.360 11.092 1.00 87.75 73 THR A C 1
ATOM 541 O O . THR A 1 73 ? 2.449 1.844 10.466 1.00 87.75 73 THR A O 1
ATOM 544 N N . SER A 1 74 ? 3.896 0.154 10.845 1.00 92.50 74 SER A N 1
ATOM 545 C CA . SER A 1 74 ? 3.334 -0.754 9.853 1.00 92.50 74 SER A CA 1
ATOM 546 C C . SER A 1 74 ? 2.288 -1.673 10.476 1.00 92.50 74 SER A C 1
ATOM 548 O O . SER A 1 74 ? 2.526 -2.254 11.539 1.00 92.50 74 SER A O 1
ATOM 550 N N . PHE A 1 75 ? 1.215 -1.915 9.743 1.00 96.38 75 PHE A N 1
ATOM 551 C CA . PHE A 1 75 ? 0.107 -2.781 10.113 1.00 96.38 75 PHE A CA 1
ATOM 552 C C . PHE A 1 75 ? -0.069 -3.887 9.074 1.00 96.38 75 PHE A C 1
ATOM 554 O O . PHE A 1 75 ? 0.418 -3.802 7.938 1.00 96.38 75 PHE A O 1
ATOM 561 N N . ARG A 1 76 ? -0.738 -4.970 9.476 1.00 97.19 76 ARG A N 1
ATOM 562 C CA . ARG A 1 76 ? -1.162 -6.007 8.533 1.00 97.19 76 ARG A CA 1
ATOM 563 C C . ARG A 1 76 ? -2.277 -5.431 7.659 1.00 97.19 76 ARG A C 1
ATOM 565 O O . ARG A 1 76 ? -3.149 -4.732 8.158 1.00 97.19 76 ARG A O 1
ATOM 572 N N . VAL A 1 77 ? -2.249 -5.741 6.367 1.00 98.06 77 VAL A N 1
ATOM 573 C CA . VAL A 1 77 ? -3.389 -5.454 5.489 1.00 98.06 77 VAL A CA 1
ATOM 574 C C . VAL A 1 77 ? -4.481 -6.490 5.792 1.00 98.06 77 VAL A C 1
ATOM 576 O O . VAL A 1 77 ? -4.175 -7.687 5.751 1.00 98.06 77 VAL A O 1
ATOM 579 N N . PRO A 1 78 ? -5.706 -6.078 6.163 1.00 97.56 78 PRO A N 1
ATOM 580 C CA . PRO A 1 78 ? -6.782 -7.019 6.439 1.00 97.56 78 PRO A CA 1
ATOM 581 C C . PRO A 1 78 ? -7.187 -7.753 5.158 1.00 97.56 78 PRO A C 1
ATOM 583 O O . PRO A 1 78 ? -7.050 -7.223 4.056 1.00 97.56 78 PRO A O 1
ATOM 586 N N . ASP A 1 79 ? -7.690 -8.976 5.316 1.00 96.88 79 ASP A N 1
ATOM 587 C CA . ASP A 1 79 ? -8.129 -9.808 4.196 1.00 96.88 79 ASP A CA 1
ATOM 588 C C . ASP A 1 79 ? -9.484 -9.314 3.669 1.00 96.88 79 ASP A C 1
ATOM 590 O O . ASP A 1 79 ? -10.549 -9.789 4.061 1.00 96.88 79 ASP A O 1
ATOM 594 N N . ARG A 1 80 ? -9.430 -8.256 2.856 1.00 97.94 80 ARG A N 1
ATOM 595 C CA . ARG A 1 80 ? -10.575 -7.637 2.187 1.00 97.94 80 ARG A CA 1
ATOM 596 C C . ARG A 1 80 ? -10.348 -7.685 0.677 1.00 97.94 80 ARG A C 1
ATOM 598 O O . ARG A 1 80 ? -9.289 -7.225 0.229 1.00 97.94 80 ARG A O 1
ATOM 605 N N . PRO A 1 81 ? -11.305 -8.196 -0.119 1.00 98.38 81 PRO A N 1
ATOM 606 C CA . PRO A 1 81 ? -11.160 -8.282 -1.570 1.00 98.38 81 PRO A CA 1
ATOM 607 C C . PRO A 1 81 ? -10.769 -6.954 -2.231 1.00 98.38 81 PRO A C 1
ATOM 609 O O . PRO A 1 81 ? -9.935 -6.945 -3.133 1.00 98.38 81 PRO A O 1
ATOM 612 N N . GLU A 1 82 ? -11.307 -5.838 -1.745 1.00 98.44 82 GLU A N 1
ATOM 613 C CA . GLU A 1 82 ? -11.084 -4.487 -2.263 1.00 98.44 82 GLU A CA 1
ATOM 614 C C . GLU A 1 82 ? -9.643 -4.014 -2.035 1.00 98.44 82 GLU A C 1
ATOM 616 O O . GLU A 1 82 ? -9.039 -3.399 -2.912 1.00 98.44 82 GLU A O 1
ATOM 621 N N . LEU A 1 83 ? -9.053 -4.335 -0.879 1.00 98.50 83 LEU A N 1
ATOM 622 C CA . LEU A 1 83 ? -7.661 -3.986 -0.584 1.00 98.50 83 LEU A CA 1
ATOM 623 C C . LEU A 1 83 ? -6.683 -4.865 -1.358 1.00 98.50 83 LEU A C 1
ATOM 625 O O . LEU A 1 83 ? -5.651 -4.374 -1.810 1.00 98.50 83 LEU A O 1
ATOM 629 N N . ARG A 1 84 ? -7.010 -6.146 -1.556 1.00 98.38 84 ARG A N 1
ATOM 630 C CA . ARG A 1 84 ? -6.234 -7.020 -2.443 1.00 98.38 84 ARG A CA 1
ATOM 631 C C . ARG A 1 84 ? -6.245 -6.486 -3.877 1.00 98.38 84 ARG A C 1
ATOM 633 O O . ARG A 1 84 ? -5.180 -6.344 -4.469 1.00 98.38 84 ARG A O 1
ATOM 640 N N . ALA A 1 85 ? -7.417 -6.111 -4.392 1.00 98.56 85 ALA A N 1
ATOM 641 C CA . ALA A 1 85 ? -7.540 -5.504 -5.715 1.00 98.56 85 ALA A CA 1
ATOM 642 C C . ALA A 1 85 ? -6.725 -4.204 -5.829 1.00 98.56 85 ALA A C 1
ATOM 644 O O . ALA A 1 85 ? -6.037 -3.995 -6.826 1.00 98.56 85 ALA A O 1
ATOM 645 N N . LEU A 1 86 ? -6.729 -3.363 -4.787 1.00 98.56 86 LEU A N 1
ATOM 646 C CA . LEU A 1 86 ? -5.916 -2.145 -4.737 1.00 98.56 86 LEU A CA 1
ATOM 647 C C . LEU A 1 86 ? -4.406 -2.438 -4.804 1.00 98.56 86 LEU A C 1
ATOM 649 O O . LEU A 1 86 ? -3.674 -1.719 -5.483 1.00 98.56 86 LEU A O 1
ATOM 653 N N . VAL A 1 87 ? -3.932 -3.483 -4.119 1.00 98.44 87 VAL A N 1
ATOM 654 C CA . VAL A 1 87 ? -2.524 -3.917 -4.162 1.00 98.44 87 VAL A CA 1
ATOM 655 C C . VAL A 1 87 ? -2.133 -4.376 -5.568 1.00 98.44 87 VAL A C 1
ATOM 657 O O . VAL A 1 87 ? -1.103 -3.943 -6.088 1.00 98.44 87 VAL A O 1
ATOM 660 N N . GLU A 1 88 ? -2.955 -5.220 -6.190 1.00 98.31 88 GLU A N 1
ATOM 661 C CA . GLU A 1 88 ? -2.707 -5.752 -7.535 1.00 98.31 88 GLU A CA 1
ATOM 662 C C . GLU A 1 88 ? -2.732 -4.651 -8.605 1.00 98.31 88 GLU A C 1
ATOM 664 O O . GLU A 1 88 ? -1.829 -4.577 -9.441 1.00 98.31 88 GLU A O 1
ATOM 669 N N . GLU A 1 89 ? -3.728 -3.763 -8.568 1.00 98.38 89 GLU A N 1
ATOM 670 C CA . GLU A 1 89 ? -3.825 -2.632 -9.497 1.00 98.38 89 GLU A CA 1
ATOM 671 C C . GLU A 1 89 ? -2.683 -1.635 -9.295 1.00 98.38 89 GLU A C 1
ATOM 673 O O . GLU A 1 89 ? -2.087 -1.174 -10.267 1.00 98.38 89 GLU A O 1
ATOM 678 N N . GLY A 1 90 ? -2.302 -1.357 -8.045 1.00 98.19 90 GLY A N 1
ATOM 679 C CA . GLY A 1 90 ? -1.147 -0.517 -7.740 1.00 98.19 90 GLY A CA 1
ATOM 680 C C . GLY A 1 90 ? 0.144 -1.059 -8.357 1.00 98.19 90 GLY A C 1
ATOM 681 O O . GLY A 1 90 ? 0.889 -0.305 -8.985 1.00 98.19 90 GLY A O 1
ATOM 682 N N . ALA A 1 91 ? 0.389 -2.368 -8.238 1.00 97.75 91 ALA A N 1
ATOM 683 C CA . ALA A 1 91 ? 1.550 -3.019 -8.842 1.00 97.75 91 ALA A CA 1
ATOM 684 C C . ALA A 1 91 ? 1.518 -2.957 -10.379 1.00 97.75 91 ALA A C 1
ATOM 686 O O . ALA A 1 91 ? 2.520 -2.600 -11.001 1.00 97.75 91 ALA A O 1
ATOM 687 N N . ARG A 1 92 ? 0.359 -3.230 -10.996 1.00 97.81 92 ARG A N 1
ATOM 688 C CA . ARG A 1 92 ? 0.168 -3.129 -12.452 1.00 97.81 92 ARG A CA 1
ATOM 689 C C . ARG A 1 92 ? 0.440 -1.714 -12.955 1.00 97.81 92 ARG A C 1
ATOM 691 O O . ARG A 1 92 ? 1.189 -1.534 -13.917 1.00 97.81 92 ARG A O 1
ATOM 698 N N . ARG A 1 93 ? -0.121 -0.705 -12.284 1.00 97.94 93 ARG A N 1
ATOM 699 C CA . ARG A 1 93 ? 0.072 0.701 -12.646 1.00 97.94 93 ARG A CA 1
ATOM 700 C C . ARG A 1 93 ? 1.526 1.132 -12.495 1.00 97.94 93 ARG A C 1
ATOM 702 O O . ARG A 1 93 ? 2.035 1.842 -13.357 1.00 97.94 93 ARG A O 1
ATOM 709 N N . ALA A 1 94 ? 2.205 0.694 -11.438 1.00 97.12 94 ALA A N 1
ATOM 710 C CA . ALA A 1 94 ? 3.625 0.969 -11.262 1.00 97.12 94 ALA A CA 1
ATOM 711 C C . ALA A 1 94 ? 4.482 0.359 -12.375 1.00 97.12 94 ALA A C 1
ATOM 713 O O . ALA A 1 94 ? 5.373 1.032 -12.884 1.00 97.12 94 ALA A O 1
ATOM 714 N N . GLY A 1 95 ? 4.177 -0.872 -12.800 1.00 95.69 95 GLY A N 1
ATOM 715 C CA . GLY A 1 95 ? 4.841 -1.503 -13.941 1.00 95.69 95 GLY A CA 1
ATOM 716 C C . GLY A 1 95 ? 4.737 -0.662 -15.216 1.00 95.69 95 GLY A C 1
ATOM 717 O O . GLY A 1 95 ? 5.748 -0.422 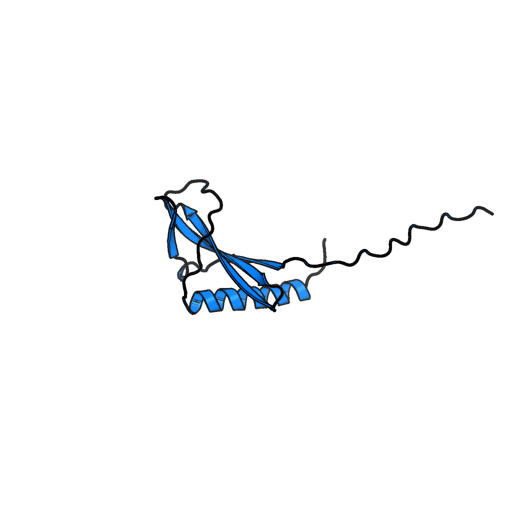-15.870 1.00 95.69 95 GLY A O 1
ATOM 718 N N . GLN A 1 96 ? 3.544 -0.137 -15.519 1.00 97.56 96 GLN A N 1
ATOM 719 C CA . GLN A 1 96 ? 3.345 0.780 -16.650 1.00 97.56 96 GLN A CA 1
ATOM 720 C C . GLN A 1 96 ? 4.192 2.052 -16.503 1.00 97.56 96 GLN A C 1
ATOM 722 O O . GLN A 1 96 ? 4.950 2.394 -17.406 1.00 97.56 96 GLN A O 1
ATOM 727 N N . LEU A 1 97 ? 4.117 2.714 -15.342 1.00 96.56 97 LEU A N 1
ATOM 728 C CA . LEU A 1 97 ? 4.859 3.950 -15.069 1.00 96.56 97 LEU A CA 1
ATOM 729 C C . LEU A 1 97 ? 6.374 3.770 -15.201 1.00 96.56 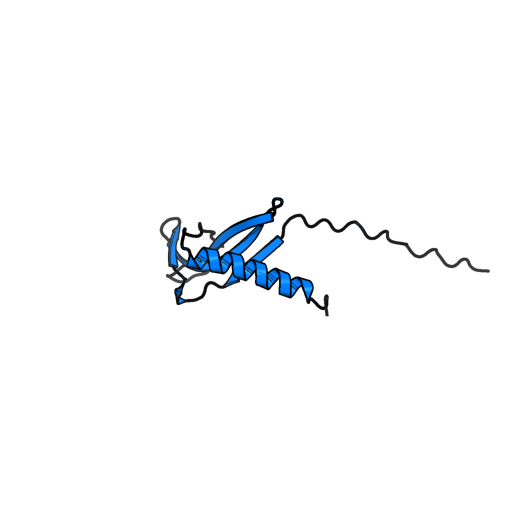97 LEU A C 1
ATOM 731 O O . LEU A 1 97 ? 7.046 4.648 -15.736 1.00 96.56 97 LEU A O 1
ATOM 735 N N . TRP A 1 98 ? 6.914 2.645 -14.729 1.00 94.69 98 TRP A N 1
ATOM 736 C CA . TRP A 1 98 ? 8.325 2.325 -14.920 1.00 94.69 98 TRP A CA 1
ATOM 737 C C . TRP A 1 98 ? 8.648 2.038 -16.383 1.00 94.69 98 TRP A C 1
ATOM 739 O O . TRP A 1 98 ? 9.637 2.559 -16.879 1.00 94.69 98 TRP A O 1
ATOM 749 N N . SER A 1 99 ? 7.819 1.282 -17.104 1.00 96.50 99 SER A N 1
ATOM 750 C CA . SER A 1 99 ? 8.075 0.997 -18.524 1.00 96.50 99 SER A CA 1
ATOM 751 C C . SER A 1 99 ? 8.064 2.248 -19.414 1.00 96.50 99 SER A C 1
ATOM 753 O O . SER A 1 99 ? 8.733 2.283 -20.441 1.00 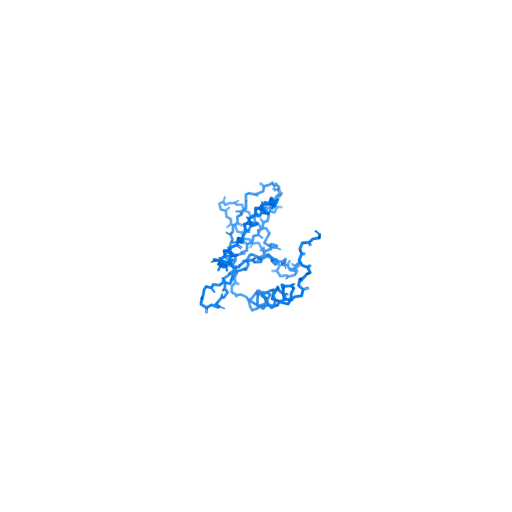96.50 99 SER A O 1
ATOM 755 N N . GLU A 1 100 ? 7.336 3.287 -19.002 1.00 97.00 100 GLU A N 1
ATOM 756 C CA . GLU A 1 100 ? 7.173 4.549 -19.731 1.00 97.00 100 GLU A CA 1
ATOM 757 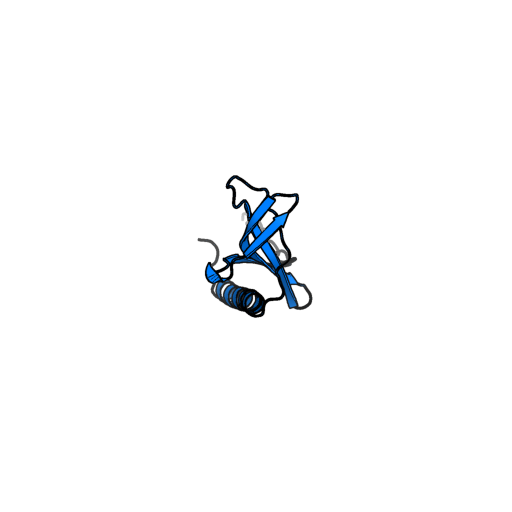C C . GLU A 1 100 ? 8.103 5.670 -19.222 1.00 97.00 100 GLU A C 1
ATOM 759 O O . GLU A 1 100 ? 7.994 6.819 -19.663 1.00 97.00 100 GLU A O 1
ATOM 764 N N . HIS A 1 101 ? 9.003 5.391 -18.269 1.00 94.94 101 HIS A N 1
ATOM 765 C CA . HIS A 1 101 ? 9.805 6.439 -17.640 1.00 94.94 101 HIS A CA 1
ATOM 766 C C . HIS A 1 101 ? 10.738 7.134 -18.647 1.00 94.94 101 HIS A C 1
ATOM 768 O O . HIS A 1 101 ? 11.334 6.506 -19.521 1.00 94.94 101 HIS A O 1
ATOM 774 N N . ARG A 1 102 ? 10.966 8.441 -18.476 1.00 95.44 102 ARG A N 1
ATOM 775 C CA . ARG A 1 102 ? 11.858 9.229 -19.352 1.00 95.44 102 ARG A CA 1
ATOM 776 C C . ARG A 1 102 ? 13.264 9.458 -18.789 1.00 95.44 102 ARG A C 1
ATOM 778 O O . ARG A 1 102 ? 14.004 10.271 -19.324 1.00 95.44 102 ARG A O 1
ATOM 785 N N . GLY A 1 103 ? 13.633 8.723 -17.740 1.00 91.31 103 GLY A N 1
ATOM 786 C CA . GLY A 1 103 ? 14.900 8.916 -17.037 1.00 91.31 103 GLY A CA 1
ATOM 787 C C . GLY A 1 103 ? 14.867 10.114 -16.086 1.00 91.31 103 GLY A C 1
ATOM 788 O O . GLY A 1 103 ? 13.804 10.668 -15.794 1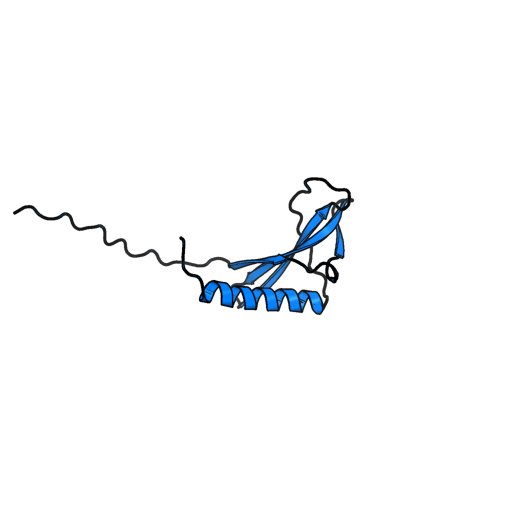.00 91.31 103 GLY A O 1
ATOM 789 N N . LEU A 1 104 ? 16.037 10.464 -15.556 1.00 90.94 104 LEU A N 1
ATOM 790 C CA . LEU A 1 104 ? 16.218 11.671 -14.752 1.00 90.94 104 LEU A CA 1
ATOM 791 C C . LEU A 1 104 ? 16.150 12.916 -15.664 1.00 90.94 104 LEU A C 1
ATOM 793 O O . LEU A 1 104 ? 16.506 12.798 -16.838 1.00 90.94 104 LEU A O 1
ATOM 797 N N . PRO A 1 105 ? 15.660 14.064 -15.159 1.00 81.75 105 PRO A N 1
ATOM 798 C CA . PRO A 1 105 ? 15.636 15.316 -15.915 1.00 81.75 105 PRO A CA 1
ATOM 799 C C . PRO A 1 105 ? 17.035 15.836 -16.262 1.00 81.75 105 PRO A C 1
ATOM 801 O O . PRO A 1 105 ? 17.987 15.540 -15.503 1.00 81.75 105 PRO A O 1
#

Organism: NCBI:txid125288